Protein AF-A0A6B2FZC2-F1 (afdb_monomer_lite)

InterPro domains:
  IPR000209 Peptidase S8/S53 domain [PF00082] (21-147)
  IPR015500 Peptidase S8, subtilisin-related [PR00723] (21-40)
  IPR015500 Peptidase S8, subtilisin-related [PR00723] (67-80)
  IPR022398 Peptidase S8, subtilisin, His-active site [PS00137] (71-81)
  IPR023827 Peptidase S8, subtilisin, Asp-active site [PS00136] (26-37)
  IPR036852 Peptidase S8/S53 domain superfamily [G3DSA:3.40.50.200] (1-149)
  IPR036852 Peptidase S8/S53 domain superfamily [SSF52743] (6-146)

Radius of gyration: 16.73 Å; chains: 1; bounding box: 41×48×45 Å

Structure (mmCIF, N/CA/C/O backbone):
data_AF-A0A6B2FZC2-F1
#
_entry.id   AF-A0A6B2FZC2-F1
#
loop_
_atom_site.group_PDB
_atom_site.id
_atom_site.type_symbol
_atom_site.label_atom_id
_atom_site.label_alt_id
_atom_site.label_comp_id
_atom_site.label_asym_id
_atom_site.label_entity_id
_atom_site.label_seq_id
_atom_site.pdbx_PDB_ins_code
_atom_site.Cartn_x
_atom_site.Cartn_y
_atom_site.Cartn_z
_atom_site.occupancy
_atom_site.B_iso_or_equiv
_atom_site.auth_seq_id
_atom_site.auth_comp_id
_atom_site.auth_asym_id
_atom_site.auth_atom_id
_atom_site.pdbx_PDB_model_num
ATOM 1 N N . MET A 1 1 ? 1.540 35.204 17.959 1.00 46.72 1 MET A N 1
ATOM 2 C CA . MET A 1 1 ? 1.850 33.774 17.744 1.00 46.72 1 MET A CA 1
ATOM 3 C C . MET A 1 1 ? 0.526 33.023 17.760 1.00 46.72 1 MET A C 1
ATOM 5 O O . MET A 1 1 ? -0.151 33.090 18.776 1.00 46.72 1 MET A O 1
ATOM 9 N N . ARG A 1 2 ? 0.075 32.439 16.640 1.00 48.38 2 ARG A N 1
ATOM 10 C CA . ARG A 1 2 ? -1.144 31.610 16.636 1.00 48.38 2 ARG A CA 1
ATOM 11 C C . ARG A 1 2 ? -0.771 30.255 17.240 1.00 48.38 2 ARG A C 1
ATOM 13 O O . ARG A 1 2 ? 0.159 29.625 16.752 1.00 48.38 2 ARG A O 1
ATOM 20 N N . SER A 1 3 ? -1.426 29.869 18.333 1.00 58.19 3 SER A N 1
ATOM 21 C CA . SER A 1 3 ? -1.274 28.549 18.953 1.00 58.19 3 SER A CA 1
ATOM 22 C C . SER A 1 3 ? -1.609 27.468 17.925 1.00 58.19 3 SER A C 1
ATOM 24 O O . SER A 1 3 ? -2.663 27.563 17.301 1.00 58.19 3 SER A O 1
AT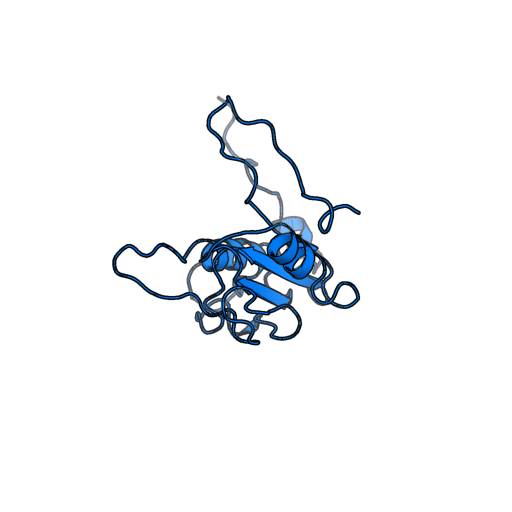OM 26 N N . GLY A 1 4 ? -0.745 26.465 17.757 1.00 59.97 4 GLY A N 1
ATOM 27 C CA . GLY A 1 4 ? -0.892 25.344 16.814 1.00 59.97 4 GLY A CA 1
ATOM 28 C C . GLY A 1 4 ? -2.020 24.359 17.142 1.00 59.97 4 GLY A C 1
ATOM 29 O O . GLY A 1 4 ? -1.845 23.159 16.994 1.00 59.97 4 GLY A O 1
ATOM 30 N N . GLN A 1 5 ? -3.162 24.848 17.620 1.00 63.81 5 GLN A N 1
ATOM 31 C CA . GLN A 1 5 ? -4.387 24.062 17.698 1.00 63.81 5 GLN A CA 1
ATOM 32 C C . GLN A 1 5 ? -4.984 24.072 16.284 1.00 63.81 5 GLN A C 1
ATOM 34 O O . GLN A 1 5 ? -5.253 25.161 15.774 1.00 63.81 5 GLN A O 1
ATOM 39 N N . ASN A 1 6 ? -5.134 22.899 15.654 1.00 78.25 6 ASN A N 1
ATOM 40 C CA . ASN A 1 6 ? -5.617 22.661 14.274 1.00 78.25 6 ASN A CA 1
ATOM 41 C C . ASN A 1 6 ? -4.543 22.557 13.164 1.00 78.25 6 ASN A C 1
ATOM 43 O O . ASN A 1 6 ? -4.794 22.977 12.034 1.00 78.25 6 ASN A O 1
ATOM 47 N N . LEU A 1 7 ? -3.349 22.026 13.450 1.00 91.12 7 LEU A N 1
ATOM 48 C CA . LEU A 1 7 ? -2.376 21.648 12.410 1.00 91.12 7 LEU A CA 1
ATOM 49 C C . LEU A 1 7 ? -2.337 20.121 12.261 1.00 91.12 7 LEU A C 1
ATOM 51 O O . LEU A 1 7 ? -1.383 19.474 12.682 1.00 91.12 7 LEU A O 1
ATOM 55 N N . ASP A 1 8 ? -3.399 19.556 11.694 1.00 94.38 8 ASP A N 1
ATOM 56 C CA . ASP A 1 8 ? -3.557 18.122 11.452 1.00 94.38 8 ASP A CA 1
ATOM 57 C C . ASP A 1 8 ? -4.480 17.871 10.243 1.00 94.38 8 ASP A C 1
ATOM 59 O O . ASP A 1 8 ? -5.028 18.805 9.653 1.00 94.38 8 ASP A O 1
ATOM 63 N N . ILE A 1 9 ? -4.641 16.603 9.855 1.00 96.19 9 ILE A N 1
ATOM 64 C CA . ILE A 1 9 ? -5.494 16.187 8.727 1.00 96.19 9 ILE A CA 1
ATOM 65 C C . ILE A 1 9 ? -7.002 16.189 9.053 1.00 96.19 9 ILE A C 1
ATOM 67 O O . ILE A 1 9 ? -7.811 15.795 8.217 1.00 96.19 9 ILE A O 1
ATOM 71 N N . ASN A 1 10 ? -7.397 16.607 10.262 1.00 96.00 10 ASN A N 1
ATOM 72 C CA . ASN A 1 10 ? -8.775 16.714 10.740 1.00 96.00 10 ASN A CA 1
ATOM 73 C C . ASN A 1 10 ? -9.610 15.433 10.536 1.00 96.00 10 ASN A C 1
ATOM 75 O O . ASN A 1 10 ? -10.762 15.477 10.098 1.00 96.00 10 ASN A O 1
ATOM 79 N N . VAL A 1 11 ? -9.019 14.272 10.849 1.00 97.50 11 VAL A N 1
ATOM 80 C CA . VAL A 1 11 ? -9.637 12.949 10.630 1.00 97.50 11 VAL A CA 1
ATOM 81 C C . VAL A 1 11 ? -10.653 12.566 11.717 1.00 97.50 11 VAL A C 1
ATOM 83 O O . VAL A 1 11 ? -11.631 11.867 11.451 1.00 97.50 11 VAL A O 1
ATOM 86 N N . VAL A 1 12 ? -10.494 13.082 12.940 1.00 96.94 12 VAL A N 1
ATOM 87 C CA . VAL A 1 12 ? -11.332 12.718 14.099 1.00 96.94 12 VAL A CA 1
ATOM 88 C C . VAL A 1 12 ? -12.837 12.938 13.856 1.00 96.94 12 VAL A C 1
ATOM 90 O O . VAL A 1 12 ? -13.625 12.050 14.190 1.00 96.94 12 VAL A O 1
ATOM 93 N N . PRO A 1 13 ? -13.299 14.044 13.235 1.00 97.69 13 PRO A N 1
ATOM 94 C CA . PRO A 1 13 ? -14.712 14.197 12.891 1.00 97.69 13 PRO A CA 1
ATOM 95 C C . PRO A 1 13 ? -15.259 13.133 11.927 1.00 97.69 13 PRO A C 1
ATOM 97 O O . PRO A 1 13 ? -16.450 12.832 11.995 1.00 97.69 13 PRO A O 1
ATOM 100 N N . ALA A 1 14 ? -14.436 12.570 11.035 1.00 98.19 14 ALA A N 1
ATOM 101 C CA . ALA A 1 14 ? -14.847 11.475 10.153 1.00 98.19 14 ALA A CA 1
ATOM 102 C C . ALA A 1 14 ? -15.010 10.169 10.944 1.00 98.19 14 ALA A C 1
ATOM 104 O O . ALA A 1 14 ? -16.054 9.520 10.844 1.00 98.19 14 ALA A O 1
ATOM 105 N N . TRP A 1 15 ? -14.050 9.855 11.819 1.00 98.50 15 TRP A N 1
ATOM 106 C CA . TRP A 1 15 ? -14.135 8.708 12.727 1.00 98.50 15 TRP A CA 1
ATOM 107 C C . TRP A 1 15 ? -15.352 8.791 13.657 1.00 98.50 15 TRP A C 1
ATOM 109 O O . TRP A 1 15 ? -16.080 7.813 13.801 1.00 98.50 15 TRP A O 1
ATOM 119 N N . ASN A 1 16 ? -15.658 9.974 14.203 1.00 98.31 16 ASN A N 1
ATOM 120 C CA . ASN A 1 16 ? -16.843 10.202 15.043 1.00 98.31 16 ASN A CA 1
ATOM 121 C C . ASN A 1 16 ? -18.173 10.013 14.293 1.00 98.31 16 ASN A C 1
ATOM 123 O O . ASN A 1 16 ? -19.204 9.771 14.918 1.00 98.31 16 ASN A O 1
ATOM 127 N N . LYS A 1 17 ? -18.165 10.120 12.959 1.00 98.44 17 LYS A N 1
ATOM 128 C CA . LYS A 1 17 ? -19.313 9.796 12.098 1.00 98.44 17 LYS A CA 1
ATOM 129 C C . LYS A 1 17 ? -19.358 8.317 11.691 1.00 98.44 17 LYS A C 1
ATOM 131 O O . LYS A 1 17 ? -20.266 7.928 10.965 1.00 98.44 17 LYS A O 1
ATOM 136 N N . GLY A 1 18 ? -18.403 7.506 12.149 1.00 98.06 18 GLY A N 1
ATOM 137 C CA . GLY A 1 18 ? -18.295 6.082 11.830 1.00 98.06 18 GLY A CA 1
ATOM 138 C C . GLY A 1 18 ? -17.535 5.772 10.538 1.00 98.06 18 GLY A C 1
ATOM 139 O O . GLY A 1 18 ? -17.559 4.629 10.089 1.00 98.06 18 GLY A O 1
ATOM 140 N N . PHE A 1 19 ? -16.858 6.750 9.924 1.00 98.62 19 PHE A N 1
ATOM 141 C CA . PHE A 1 19 ? -16.082 6.531 8.702 1.00 98.62 19 PHE A CA 1
ATOM 142 C C . PHE A 1 19 ? -14.625 6.217 9.031 1.00 98.62 19 PHE A C 1
ATOM 144 O O . PHE A 1 19 ? -13.854 7.120 9.332 1.00 98.62 19 PHE A O 1
ATOM 151 N N . SER A 1 20 ? -14.245 4.944 8.943 1.00 98.50 20 SER A N 1
ATOM 152 C CA . SER A 1 20 ? -12.878 4.456 9.202 1.00 98.50 20 SER A CA 1
ATOM 153 C C . SER A 1 20 ? -12.321 3.589 8.062 1.00 98.50 20 SER A C 1
ATOM 155 O O . SER A 1 20 ? -11.424 2.783 8.286 1.00 98.50 20 SER A O 1
ATOM 157 N N . GLY A 1 21 ? -12.895 3.692 6.858 1.00 98.62 21 GLY A N 1
ATOM 158 C CA . GLY A 1 21 ? -12.453 2.947 5.670 1.00 98.62 21 GLY A CA 1
ATOM 159 C C . GLY A 1 21 ? -13.063 1.557 5.471 1.00 98.62 21 GLY A C 1
ATOM 160 O O . GLY A 1 21 ? -12.651 0.852 4.561 1.00 98.62 21 GLY A O 1
ATOM 161 N N . THR A 1 22 ? -14.044 1.146 6.281 1.00 98.75 22 THR A N 1
ATOM 162 C CA . THR A 1 22 ? -14.698 -0.165 6.134 1.00 98.75 22 THR A CA 1
ATOM 163 C C . THR A 1 22 ? -15.253 -0.363 4.723 1.00 98.75 22 THR A C 1
ATOM 165 O O . THR A 1 22 ? -16.042 0.453 4.251 1.00 98.75 22 THR A O 1
ATOM 168 N N . GLY A 1 23 ? -14.880 -1.476 4.089 1.00 98.50 23 GLY A N 1
ATOM 169 C CA . GLY A 1 23 ? -15.319 -1.833 2.738 1.00 98.50 23 GLY A CA 1
ATOM 170 C C . GLY A 1 23 ? -14.495 -1.213 1.609 1.00 98.50 23 GLY A C 1
ATOM 171 O O . GLY A 1 23 ? -14.783 -1.521 0.462 1.00 98.50 23 GLY A O 1
ATOM 172 N N . VAL A 1 24 ? -13.491 -0.388 1.926 1.00 98.88 24 VAL A N 1
ATOM 173 C CA . VAL A 1 24 ? -12.538 0.167 0.954 1.00 98.88 24 VAL A CA 1
ATOM 174 C C . VAL A 1 24 ? -11.278 -0.693 0.920 1.00 98.88 24 VAL A C 1
ATOM 176 O O . VAL A 1 24 ? -10.774 -1.096 1.975 1.00 98.88 24 VAL A O 1
ATOM 179 N N . VAL A 1 25 ? -10.766 -0.941 -0.282 1.00 98.94 25 VAL A N 1
ATOM 180 C CA . VAL A 1 25 ? -9.533 -1.680 -0.551 1.00 98.94 25 VAL A CA 1
ATOM 181 C C . VAL A 1 25 ? -8.475 -0.730 -1.107 1.00 98.94 25 VAL A C 1
ATOM 183 O O . VAL A 1 25 ? -8.656 -0.123 -2.163 1.00 98.94 25 VAL A O 1
ATOM 186 N N . VAL A 1 26 ? -7.351 -0.621 -0.403 1.00 98.94 26 VAL A N 1
ATOM 187 C CA . VAL A 1 26 ? -6.196 0.188 -0.808 1.00 98.94 26 VAL A CA 1
ATOM 188 C C . VAL A 1 26 ? -5.015 -0.731 -1.106 1.00 98.94 26 VAL A C 1
ATOM 190 O O . VAL A 1 26 ? -4.834 -1.738 -0.424 1.00 98.94 26 VAL A O 1
ATOM 193 N N . THR A 1 27 ? -4.188 -0.389 -2.092 1.00 98.94 27 THR A N 1
ATOM 194 C CA . THR A 1 27 ? -2.895 -1.051 -2.315 1.00 98.94 27 THR A CA 1
ATOM 195 C C . THR A 1 27 ? -1.750 -0.049 -2.380 1.00 98.94 27 THR A C 1
ATOM 197 O O . THR A 1 27 ? -1.908 1.066 -2.888 1.00 98.94 27 THR A O 1
ATOM 200 N N . ILE A 1 28 ? -0.599 -0.450 -1.844 1.00 98.94 28 ILE A N 1
ATOM 201 C CA . ILE A 1 28 ? 0.643 0.322 -1.858 1.00 98.94 28 ILE A CA 1
ATOM 202 C C . ILE A 1 28 ? 1.546 -0.224 -2.969 1.00 98.94 28 ILE A C 1
ATOM 204 O O . ILE A 1 28 ? 1.963 -1.376 -2.903 1.00 98.94 28 ILE A O 1
ATOM 208 N N . LEU A 1 29 ? 1.832 0.579 -3.997 1.00 98.81 29 LEU A N 1
ATOM 209 C CA . LEU A 1 29 ? 2.724 0.203 -5.101 1.00 98.81 29 LEU A CA 1
ATOM 210 C C . LEU A 1 29 ? 4.157 0.623 -4.765 1.00 98.81 29 LEU A C 1
ATOM 212 O O . LEU A 1 29 ? 4.486 1.797 -4.940 1.00 98.81 29 LEU A O 1
ATOM 216 N N . ASP A 1 30 ? 4.977 -0.294 -4.245 1.00 98.75 30 ASP A N 1
ATOM 217 C CA . ASP A 1 30 ? 6.249 0.071 -3.608 1.00 98.75 30 ASP A CA 1
ATOM 218 C C . ASP A 1 30 ? 7.260 -1.101 -3.527 1.00 98.75 30 ASP A C 1
ATOM 220 O O . ASP A 1 30 ? 7.327 -1.944 -4.422 1.00 98.75 30 ASP A O 1
ATOM 224 N N . ASP A 1 31 ? 8.085 -1.150 -2.481 1.00 98.50 31 ASP A N 1
ATOM 225 C CA . ASP A 1 31 ? 9.132 -2.147 -2.219 1.00 98.50 31 ASP A CA 1
ATOM 226 C C . ASP A 1 31 ? 8.653 -3.419 -1.483 1.00 98.50 31 ASP A C 1
ATOM 228 O O . ASP A 1 31 ? 9.443 -4.319 -1.188 1.00 98.50 31 ASP A O 1
ATOM 232 N N . GLY A 1 32 ? 7.345 -3.523 -1.235 1.00 98.62 32 GLY A N 1
ATOM 233 C CA . GLY A 1 32 ? 6.695 -4.646 -0.562 1.00 98.62 32 GLY A CA 1
ATOM 234 C C . GLY A 1 32 ? 5.953 -4.243 0.713 1.00 98.62 32 GLY A C 1
ATOM 235 O O . GLY A 1 32 ? 5.960 -3.091 1.148 1.00 98.62 32 GLY A O 1
ATOM 236 N N . ILE A 1 33 ? 5.262 -5.205 1.320 1.00 98.81 33 ILE A N 1
ATOM 237 C CA . ILE A 1 33 ? 4.519 -5.014 2.571 1.00 98.81 33 ILE A CA 1
ATOM 238 C C . ILE A 1 33 ? 4.780 -6.186 3.513 1.00 98.81 33 ILE A C 1
ATOM 240 O O . ILE A 1 33 ? 4.545 -7.343 3.168 1.00 98.81 33 ILE A O 1
ATOM 244 N N . GLU A 1 34 ? 5.251 -5.902 4.729 1.00 98.75 34 GLU A N 1
ATOM 245 C CA . GLU A 1 34 ? 5.376 -6.894 5.799 1.00 98.75 34 GLU A CA 1
ATOM 246 C C . GLU A 1 34 ? 3.965 -7.257 6.282 1.00 98.75 34 GLU A C 1
ATOM 248 O O . GLU A 1 34 ? 3.447 -6.765 7.285 1.00 98.75 34 GLU A O 1
ATOM 253 N N . HIS A 1 35 ? 3.286 -8.101 5.513 1.00 98.50 35 HIS A N 1
ATOM 254 C CA . HIS A 1 35 ? 1.869 -8.382 5.698 1.00 98.50 35 HIS A CA 1
ATOM 255 C C . HIS A 1 35 ? 1.560 -9.121 7.011 1.00 98.50 35 HIS A C 1
ATOM 257 O O . HIS A 1 35 ? 0.403 -9.209 7.421 1.00 98.50 35 HIS A O 1
ATOM 263 N N . ASN A 1 36 ? 2.578 -9.676 7.677 1.00 98.50 36 ASN A N 1
ATOM 264 C CA . ASN A 1 36 ? 2.471 -10.292 8.998 1.00 98.50 36 ASN A CA 1
ATOM 265 C C . ASN A 1 36 ? 2.829 -9.327 10.148 1.00 98.50 36 ASN A C 1
ATOM 267 O O . ASN A 1 36 ? 2.772 -9.747 11.308 1.00 98.50 36 ASN A O 1
ATOM 271 N N . HIS A 1 37 ? 3.147 -8.057 9.857 1.00 98.69 37 HIS A N 1
ATOM 272 C CA . HIS A 1 37 ? 3.379 -7.034 10.872 1.00 98.69 37 HIS A CA 1
ATOM 273 C C . HIS A 1 37 ? 2.160 -6.953 11.792 1.00 98.69 37 HIS A C 1
ATOM 275 O O . HIS A 1 37 ? 1.009 -6.941 11.343 1.00 98.69 37 HIS A O 1
ATOM 281 N N . SER A 1 38 ? 2.398 -6.891 13.100 1.00 98.44 38 SER A N 1
ATOM 282 C CA . SER A 1 38 ? 1.350 -7.018 14.119 1.00 98.44 38 SER A CA 1
ATOM 283 C C . SER A 1 38 ? 0.269 -5.934 14.029 1.00 98.44 38 SER A C 1
ATOM 285 O O . SER A 1 38 ? -0.871 -6.165 14.434 1.00 98.44 38 SER A O 1
ATOM 287 N N . ASP A 1 39 ? 0.606 -4.787 13.437 1.00 98.50 39 ASP A N 1
ATOM 288 C CA . ASP A 1 39 ? -0.314 -3.673 13.201 1.00 98.50 39 ASP A CA 1
ATOM 289 C C . ASP A 1 39 ? -1.013 -3.700 11.824 1.00 98.50 39 ASP A C 1
ATOM 291 O O . ASP A 1 39 ? -1.946 -2.939 11.585 1.00 98.50 39 ASP A O 1
ATOM 295 N N . LEU A 1 40 ? -0.599 -4.590 10.912 1.00 98.88 40 LEU A N 1
ATOM 296 C CA . LEU A 1 40 ? -1.136 -4.689 9.544 1.00 98.88 40 LEU A CA 1
ATOM 297 C C . LEU A 1 40 ? -1.879 -6.000 9.281 1.00 98.88 40 LEU A C 1
ATOM 299 O O . LEU A 1 40 ? -2.862 -6.003 8.542 1.00 98.88 40 LEU A O 1
ATOM 303 N N . ALA A 1 41 ? -1.473 -7.101 9.916 1.00 98.69 41 ALA A N 1
ATOM 304 C CA . ALA A 1 41 ? -1.943 -8.453 9.603 1.00 98.69 41 ALA A CA 1
ATOM 305 C C . ALA A 1 41 ? -3.471 -8.618 9.634 1.00 98.69 41 ALA A C 1
ATOM 307 O O . ALA A 1 41 ? -4.039 -9.389 8.865 1.00 98.69 41 ALA A O 1
ATOM 308 N N . LYS A 1 42 ? -4.164 -7.868 10.500 1.00 98.50 42 LYS A N 1
ATOM 309 C CA . LYS A 1 42 ? -5.634 -7.870 10.566 1.00 98.50 42 LYS A CA 1
ATOM 310 C C . LYS A 1 42 ? -6.280 -7.288 9.301 1.00 98.50 42 LYS A C 1
ATOM 312 O O . LYS A 1 42 ? -7.330 -7.766 8.868 1.00 98.50 42 LYS A O 1
ATOM 317 N N . ASN A 1 43 ? -5.674 -6.250 8.737 1.00 98.88 43 ASN A N 1
ATOM 318 C CA . ASN A 1 43 ? -6.203 -5.495 7.604 1.00 98.88 43 ASN A CA 1
ATOM 319 C C . ASN A 1 43 ? -5.610 -5.947 6.262 1.00 98.88 43 ASN A C 1
ATOM 321 O O . ASN A 1 43 ? -6.188 -5.624 5.226 1.00 98.88 43 ASN A O 1
ATOM 325 N N . TYR A 1 44 ? -4.523 -6.726 6.280 1.00 98.94 44 TYR A N 1
ATOM 326 C CA . TYR A 1 44 ? -3.862 -7.235 5.082 1.00 98.94 44 TYR A CA 1
ATOM 327 C C . TYR A 1 44 ? -4.807 -8.013 4.166 1.00 98.94 44 TYR A C 1
ATOM 329 O O . TYR A 1 44 ? -5.507 -8.919 4.629 1.00 98.94 44 TYR A O 1
ATOM 337 N N . ASP A 1 45 ? -4.777 -7.697 2.872 1.00 98.88 45 ASP A N 1
ATOM 338 C CA . ASP A 1 45 ? -5.575 -8.321 1.828 1.00 98.88 45 ASP A CA 1
ATOM 339 C C . ASP A 1 45 ? -4.726 -8.907 0.686 1.00 98.88 45 ASP A C 1
ATOM 341 O O . ASP A 1 45 ? -4.130 -8.154 -0.093 1.00 98.88 45 ASP A O 1
ATOM 345 N N . PRO A 1 46 ? -4.706 -10.241 0.517 1.00 98.75 46 PRO A N 1
ATOM 346 C CA . PRO A 1 46 ? -3.961 -10.869 -0.568 1.00 98.75 46 PRO A CA 1
ATOM 347 C C . PRO A 1 46 ? -4.553 -10.576 -1.956 1.00 98.75 46 PRO A C 1
ATOM 349 O O . PRO A 1 46 ? -3.825 -10.612 -2.936 1.00 98.75 46 PRO A O 1
ATOM 352 N N . ASN A 1 47 ? -5.846 -10.241 -2.079 1.00 98.69 47 ASN A N 1
ATOM 353 C CA . ASN A 1 47 ? -6.435 -9.899 -3.383 1.00 98.69 47 ASN A CA 1
ATOM 354 C C . ASN A 1 47 ? -6.053 -8.484 -3.848 1.00 98.69 47 ASN A C 1
ATOM 356 O O . ASN A 1 47 ? -6.254 -8.139 -5.013 1.00 98.69 47 ASN A O 1
ATOM 360 N N . ALA A 1 48 ? -5.517 -7.665 -2.944 1.00 98.88 48 ALA A N 1
ATOM 361 C CA . ALA A 1 48 ? -4.963 -6.352 -3.245 1.00 98.88 48 ALA A CA 1
ATOM 362 C C . ALA A 1 48 ? -3.430 -6.379 -3.357 1.00 98.88 48 ALA A C 1
ATOM 364 O O . ALA A 1 48 ? -2.805 -5.320 -3.320 1.00 98.88 48 ALA A O 1
ATOM 365 N N . SER A 1 49 ? -2.832 -7.571 -3.453 1.00 98.94 49 SER A N 1
ATOM 366 C CA . SER A 1 49 ? -1.393 -7.768 -3.318 1.00 98.94 49 SER A CA 1
ATOM 367 C C . SER A 1 49 ? -0.820 -8.661 -4.407 1.00 98.94 49 SER A C 1
ATOM 369 O O . SER A 1 49 ? -1.504 -9.559 -4.899 1.00 98.94 49 SER A O 1
ATOM 371 N N . TRP A 1 50 ? 0.427 -8.392 -4.789 1.00 98.88 50 TRP A N 1
ATOM 372 C CA . TRP A 1 50 ? 1.185 -9.207 -5.737 1.00 98.88 50 TRP A CA 1
ATOM 373 C C . TRP A 1 50 ? 2.671 -8.823 -5.723 1.00 98.88 50 TRP A C 1
ATOM 375 O O . TRP A 1 50 ? 3.002 -7.648 -5.582 1.00 98.88 50 TRP A O 1
ATOM 385 N N . ASP A 1 51 ? 3.569 -9.773 -5.943 1.00 98.75 51 ASP A N 1
ATOM 386 C CA . ASP A 1 51 ? 4.981 -9.510 -6.198 1.00 98.75 51 ASP A CA 1
ATOM 387 C C . ASP A 1 51 ? 5.274 -9.516 -7.704 1.00 98.75 51 ASP A C 1
ATOM 389 O O . ASP A 1 51 ? 5.225 -10.542 -8.388 1.00 98.75 51 ASP A O 1
ATOM 393 N N . ILE A 1 52 ? 5.544 -8.335 -8.257 1.00 98.31 52 ILE A N 1
ATOM 394 C CA . ILE A 1 52 ? 5.888 -8.176 -9.674 1.00 98.31 52 ILE A CA 1
ATOM 395 C C . ILE A 1 52 ? 7.383 -8.430 -9.906 1.00 98.31 52 ILE A C 1
ATOM 397 O O . ILE A 1 52 ? 7.766 -8.779 -11.023 1.00 98.31 52 ILE A O 1
ATOM 401 N N . ASN A 1 53 ? 8.226 -8.249 -8.885 1.00 97.44 53 ASN A N 1
ATOM 402 C CA . ASN A 1 53 ? 9.662 -8.479 -8.985 1.00 97.44 53 ASN A CA 1
ATOM 403 C C . ASN A 1 53 ? 9.982 -9.979 -9.107 1.00 97.44 53 ASN A C 1
ATOM 405 O O . ASN A 1 53 ? 10.799 -10.335 -9.957 1.00 97.44 53 ASN A O 1
ATOM 409 N N . ASP A 1 54 ? 9.305 -10.828 -8.329 1.00 97.81 54 ASP A N 1
ATOM 410 C CA . ASP A 1 54 ? 9.516 -12.285 -8.287 1.00 97.81 54 ASP A CA 1
ATOM 411 C C . ASP A 1 54 ? 8.392 -13.106 -8.969 1.00 97.81 54 ASP A C 1
ATOM 413 O O . ASP A 1 54 ? 8.503 -14.325 -9.119 1.00 97.81 54 ASP A O 1
ATOM 417 N N . GLU A 1 55 ? 7.363 -12.430 -9.498 1.00 97.44 55 GLU A N 1
ATOM 418 C CA . GLU A 1 55 ? 6.228 -13.008 -10.241 1.00 97.44 55 GLU A CA 1
ATOM 419 C C . GLU A 1 55 ? 5.374 -14.007 -9.428 1.00 97.44 55 GLU A C 1
ATOM 421 O O . GLU A 1 55 ? 4.921 -15.036 -9.945 1.00 97.44 55 GLU A O 1
ATOM 426 N N . ASP A 1 56 ? 5.090 -13.686 -8.166 1.00 98.50 56 ASP A N 1
ATOM 427 C CA . ASP A 1 56 ? 4.327 -14.539 -7.252 1.00 98.50 56 ASP A CA 1
ATOM 428 C C . ASP A 1 56 ? 3.350 -13.728 -6.361 1.00 98.50 56 ASP A C 1
ATOM 430 O O . ASP A 1 56 ? 3.328 -12.500 -6.426 1.00 98.50 56 ASP A O 1
ATOM 434 N N . PRO A 1 57 ? 2.434 -14.363 -5.601 1.00 98.56 57 PRO A N 1
ATOM 435 C CA . PRO A 1 57 ? 1.399 -13.637 -4.865 1.00 98.56 57 PRO A CA 1
ATOM 436 C C . PRO A 1 57 ? 1.859 -13.037 -3.524 1.00 98.56 57 PRO A C 1
ATOM 438 O O . PRO A 1 57 ? 1.029 -12.418 -2.856 1.00 98.56 57 PRO A O 1
ATOM 441 N N . ASP A 1 58 ? 3.103 -13.252 -3.085 1.00 98.62 58 ASP A N 1
ATOM 442 C CA . ASP A 1 58 ? 3.596 -12.828 -1.773 1.00 98.62 58 ASP A CA 1
ATOM 443 C C . ASP A 1 58 ? 4.427 -11.532 -1.855 1.00 98.62 58 ASP A C 1
ATOM 445 O O . ASP A 1 58 ? 5.610 -11.579 -2.168 1.00 98.62 58 ASP A O 1
ATOM 449 N N . PRO A 1 59 ? 3.862 -10.355 -1.523 1.00 98.62 59 PRO A N 1
ATOM 450 C CA . PRO A 1 59 ? 4.563 -9.072 -1.629 1.00 98.62 59 PRO A CA 1
ATOM 451 C C . PRO A 1 59 ? 5.535 -8.811 -0.462 1.00 98.62 59 PRO A C 1
ATOM 453 O O . PRO A 1 59 ? 5.822 -7.648 -0.149 1.00 98.62 59 PRO A O 1
ATOM 456 N N . PHE A 1 60 ? 5.949 -9.846 0.271 1.00 98.62 60 PHE A N 1
ATOM 457 C CA . PHE A 1 60 ? 6.749 -9.696 1.478 1.00 98.62 60 PHE A CA 1
ATOM 458 C C . PHE A 1 60 ? 8.104 -9.037 1.161 1.00 98.62 60 PHE A C 1
ATOM 460 O O . PHE A 1 60 ? 8.795 -9.455 0.230 1.00 98.62 60 PHE A O 1
ATOM 467 N N . PRO A 1 61 ? 8.529 -8.007 1.917 1.00 98.12 61 PRO A N 1
ATOM 468 C CA . PRO A 1 61 ? 9.756 -7.294 1.617 1.00 98.12 61 PRO A CA 1
ATOM 469 C C . PRO A 1 61 ? 10.973 -8.186 1.859 1.00 98.12 61 PRO A C 1
ATOM 471 O O . PRO A 1 61 ? 11.080 -8.907 2.857 1.00 98.12 61 PRO A O 1
ATOM 474 N N . ARG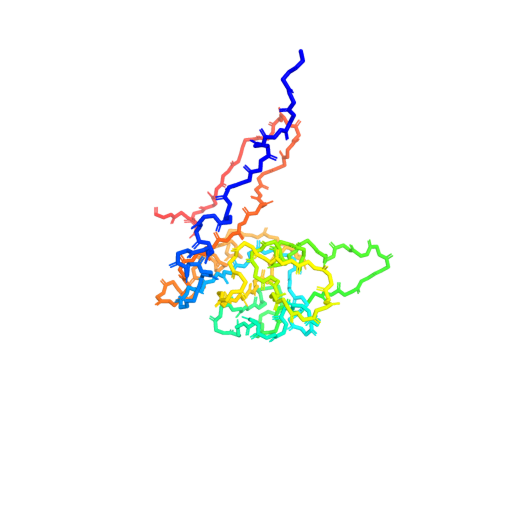 A 1 62 ? 11.956 -8.088 0.966 1.00 97.06 62 ARG A N 1
ATOM 475 C CA . ARG A 1 62 ? 13.254 -8.729 1.167 1.00 97.06 62 ARG A CA 1
ATOM 476 C C . ARG A 1 62 ? 14.048 -7.950 2.214 1.00 97.06 62 ARG A C 1
ATOM 478 O O . ARG A 1 62 ? 14.437 -6.809 1.979 1.00 97.06 62 ARG A O 1
ATOM 485 N N . TYR A 1 63 ? 14.371 -8.594 3.331 1.00 95.00 63 TYR A N 1
ATOM 486 C CA . TYR A 1 63 ? 15.282 -8.021 4.322 1.00 95.00 63 TYR A CA 1
ATOM 487 C C . TYR A 1 63 ? 16.729 -8.024 3.833 1.00 95.00 63 TYR A C 1
ATOM 489 O O . TYR A 1 63 ? 17.231 -9.020 3.305 1.00 95.00 63 TYR A O 1
ATOM 497 N N . ASP A 1 64 ? 17.435 -6.932 4.101 1.00 92.25 64 ASP A N 1
ATOM 498 C CA . ASP A 1 64 ? 18.883 -6.847 3.973 1.00 92.25 64 ASP A CA 1
ATOM 499 C C . ASP A 1 64 ? 19.505 -6.029 5.107 1.00 92.25 64 ASP A C 1
ATOM 501 O O . ASP A 1 64 ? 18.835 -5.552 6.021 1.00 92.25 64 ASP A O 1
ATOM 505 N N . ILE A 1 65 ? 20.831 -5.917 5.070 1.00 91.69 65 ILE A N 1
ATOM 506 C CA . ILE A 1 65 ? 21.617 -5.235 6.101 1.00 91.69 65 ILE A CA 1
ATOM 507 C C . ILE A 1 65 ? 21.418 -3.713 6.114 1.00 91.69 65 ILE A C 1
ATOM 509 O O . ILE A 1 65 ? 21.839 -3.058 7.069 1.00 91.69 65 ILE A O 1
ATOM 513 N N . HIS A 1 66 ? 20.846 -3.150 5.050 1.00 92.19 66 HIS A N 1
ATOM 514 C CA . HIS A 1 66 ? 20.622 -1.718 4.881 1.00 92.19 66 HIS A CA 1
ATOM 515 C C . HIS A 1 66 ? 19.167 -1.328 5.138 1.00 92.19 66 HIS A C 1
ATOM 517 O O . HIS A 1 66 ? 18.891 -0.137 5.316 1.00 92.19 66 HIS A O 1
ATOM 523 N N . ASP A 1 67 ? 18.280 -2.322 5.272 1.00 89.31 67 ASP A N 1
ATOM 524 C CA . ASP A 1 67 ? 16.860 -2.131 5.533 1.00 89.31 67 ASP A CA 1
ATOM 525 C C . ASP A 1 67 ? 16.274 -1.235 4.428 1.00 89.31 67 ASP A C 1
ATOM 527 O O . ASP A 1 67 ? 15.721 -0.170 4.695 1.00 89.31 67 ASP A O 1
ATOM 531 N N . GLU A 1 68 ? 16.533 -1.597 3.167 1.00 93.75 68 GLU A N 1
ATOM 532 C CA . GLU A 1 68 ? 16.113 -0.811 1.998 1.00 93.75 68 GLU A CA 1
ATOM 533 C C . GLU A 1 68 ? 14.600 -0.937 1.765 1.00 93.75 68 GLU A C 1
ATOM 535 O O . GLU A 1 68 ? 13.929 0.083 1.623 1.00 93.75 68 GLU A O 1
ATOM 540 N N . ASN A 1 69 ? 14.059 -2.158 1.860 1.00 97.06 69 ASN A N 1
ATOM 541 C CA . ASN A 1 69 ? 12.667 -2.494 1.528 1.00 97.06 69 ASN A CA 1
ATOM 542 C C . ASN A 1 69 ? 11.675 -2.290 2.688 1.00 97.06 69 ASN A C 1
ATOM 544 O O . ASN A 1 69 ? 10.989 -3.215 3.128 1.00 97.06 69 ASN A O 1
ATOM 548 N N . LYS A 1 70 ? 11.646 -1.088 3.256 1.00 97.75 70 LYS A N 1
ATOM 549 C CA . LYS A 1 70 ? 10.767 -0.741 4.391 1.00 97.75 70 LYS A CA 1
ATOM 550 C C . LYS A 1 70 ? 9.701 0.282 4.052 1.00 97.75 70 LYS A C 1
ATOM 552 O O . LYS A 1 70 ? 8.871 0.599 4.909 1.00 97.75 70 LYS A O 1
ATOM 557 N N . HIS A 1 71 ? 9.794 0.886 2.878 1.00 98.56 71 HIS A N 1
ATOM 558 C CA . HIS A 1 71 ? 9.033 2.063 2.519 1.00 98.56 71 HIS A CA 1
ATOM 559 C C . HIS A 1 71 ? 7.545 1.718 2.376 1.00 98.56 71 HIS A C 1
ATOM 561 O O . HIS A 1 71 ? 6.717 2.311 3.073 1.00 98.56 71 HIS A O 1
ATOM 567 N N . GLY A 1 72 ? 7.208 0.661 1.638 1.00 98.81 72 GLY A N 1
ATOM 568 C CA . GLY A 1 72 ? 5.837 0.197 1.450 1.00 98.81 72 GLY A CA 1
ATOM 569 C C . GLY A 1 72 ? 5.146 -0.207 2.754 1.00 98.81 72 GLY A C 1
ATOM 570 O O . GLY A 1 72 ? 4.002 0.182 2.994 1.00 98.81 72 GLY A O 1
ATOM 571 N N . THR A 1 73 ? 5.852 -0.884 3.666 1.00 98.88 73 THR A N 1
ATOM 572 C CA . THR A 1 73 ? 5.310 -1.243 4.996 1.00 98.88 73 THR A CA 1
ATOM 573 C C . THR A 1 73 ? 4.981 -0.005 5.837 1.00 98.88 73 THR A C 1
ATOM 575 O O . THR A 1 73 ? 3.948 0.036 6.510 1.00 98.88 73 THR A O 1
ATOM 578 N N . ARG A 1 74 ? 5.822 1.037 5.785 1.00 98.75 74 ARG A N 1
ATOM 579 C CA . ARG A 1 74 ? 5.561 2.310 6.480 1.00 98.75 74 ARG A CA 1
ATOM 580 C C . ARG A 1 74 ? 4.331 3.005 5.905 1.00 98.75 74 ARG A C 1
ATOM 582 O O . ARG A 1 74 ? 3.430 3.346 6.670 1.00 98.75 74 ARG A O 1
ATOM 589 N N . CYS A 1 75 ? 4.259 3.127 4.580 1.00 98.88 75 CYS A N 1
ATOM 590 C CA . CYS A 1 75 ? 3.118 3.731 3.898 1.00 98.88 75 CYS A CA 1
ATOM 591 C C . CYS A 1 75 ? 1.813 2.960 4.156 1.00 98.88 75 CYS A C 1
ATOM 593 O O . CYS A 1 75 ? 0.773 3.570 4.402 1.00 98.88 75 CYS A O 1
ATOM 595 N N . ALA A 1 76 ? 1.854 1.625 4.188 1.00 98.88 76 ALA A N 1
ATOM 596 C CA . ALA A 1 76 ? 0.701 0.798 4.547 1.00 98.88 76 ALA A CA 1
ATOM 597 C C . ALA A 1 76 ? 0.199 1.093 5.972 1.00 98.88 76 ALA A C 1
ATOM 599 O O . ALA A 1 76 ? -1.011 1.157 6.204 1.00 98.88 76 ALA A O 1
ATOM 600 N N . GLY A 1 77 ? 1.118 1.324 6.915 1.00 98.88 77 GLY A N 1
ATOM 601 C CA . GLY A 1 77 ? 0.795 1.737 8.281 1.00 98.88 77 GLY A CA 1
ATOM 602 C C . GLY A 1 77 ? 0.058 3.075 8.342 1.00 98.88 77 GLY A C 1
ATOM 603 O O . GLY A 1 77 ? -0.952 3.185 9.037 1.00 98.88 77 GLY A O 1
ATOM 604 N N . GLU A 1 78 ? 0.495 4.070 7.567 1.00 98.94 78 GLU A N 1
ATOM 605 C CA . GLU A 1 78 ? -0.167 5.382 7.501 1.00 98.94 78 GLU A CA 1
ATOM 606 C C . GLU A 1 78 ? -1.638 5.271 7.061 1.00 98.94 78 GLU A C 1
ATOM 608 O O . GLU A 1 78 ? -2.508 5.986 7.570 1.00 98.94 78 GLU A O 1
ATOM 613 N N . VAL A 1 79 ? -1.941 4.338 6.153 1.00 98.88 79 VAL A N 1
ATOM 614 C CA . VAL A 1 79 ? -3.303 4.119 5.652 1.00 98.88 79 VAL A CA 1
ATOM 615 C C . VAL A 1 79 ? -4.125 3.258 6.611 1.00 98.88 79 VAL A C 1
ATOM 617 O O . VAL A 1 79 ? -5.216 3.670 7.012 1.00 98.88 79 VAL A O 1
ATOM 620 N N . SER A 1 80 ? -3.624 2.082 6.993 1.00 98.81 80 SER A N 1
ATOM 621 C CA . SER A 1 80 ? -4.462 1.001 7.534 1.00 98.81 80 SER A CA 1
ATOM 622 C C . SER A 1 80 ? -3.864 0.277 8.741 1.00 98.81 80 SER A C 1
ATOM 624 O O . SER A 1 80 ? -4.315 -0.831 9.042 1.00 98.81 80 SER A O 1
ATOM 626 N N . ALA A 1 81 ? -2.908 0.872 9.464 1.00 98.88 81 ALA A N 1
ATOM 627 C CA . ALA A 1 81 ? -2.522 0.361 10.783 1.00 98.88 81 ALA A CA 1
ATOM 628 C C . ALA A 1 81 ? -3.755 0.202 11.691 1.00 98.88 81 ALA A C 1
ATOM 630 O O . ALA A 1 81 ? -4.650 1.059 11.713 1.00 98.88 81 ALA A O 1
ATOM 631 N N . ALA A 1 82 ? -3.838 -0.922 12.397 1.00 98.75 82 ALA A N 1
ATOM 632 C CA . ALA A 1 82 ? -5.012 -1.303 13.163 1.00 98.75 82 ALA A CA 1
ATOM 633 C C . ALA A 1 82 ? -5.198 -0.410 14.400 1.00 98.75 82 ALA A C 1
ATOM 635 O O . ALA A 1 82 ? -4.274 -0.103 15.136 1.00 98.75 82 ALA A O 1
ATOM 636 N N . ALA A 1 83 ? -6.440 -0.014 14.676 1.00 98.38 83 ALA A N 1
ATOM 637 C CA . ALA A 1 83 ? -6.749 0.765 15.873 1.00 98.38 83 ALA A CA 1
ATOM 638 C C . ALA A 1 83 ? -6.953 -0.124 17.110 1.00 98.38 83 ALA A C 1
ATOM 640 O O . ALA A 1 83 ? -7.499 -1.227 17.015 1.00 98.38 83 ALA A O 1
ATOM 641 N N . ASN A 1 84 ? -6.668 0.436 18.292 1.00 97.81 84 ASN A N 1
ATOM 642 C CA . ASN A 1 84 ? -7.027 -0.120 19.606 1.00 97.81 84 ASN A CA 1
ATOM 643 C C . ASN A 1 84 ? -6.458 -1.527 19.887 1.00 97.81 84 ASN A C 1
ATOM 645 O O . ASN A 1 84 ? -7.129 -2.355 20.501 1.00 97.81 84 ASN A O 1
ATOM 649 N N . ASN A 1 85 ? -5.236 -1.802 19.431 1.00 98.00 85 ASN A N 1
ATOM 650 C CA . ASN A 1 85 ? -4.514 -3.067 19.634 1.00 98.00 85 ASN A CA 1
ATOM 651 C C . ASN A 1 85 ? -3.253 -2.920 20.515 1.00 98.00 85 ASN A C 1
ATOM 653 O O . ASN A 1 85 ? -2.514 -3.888 20.659 1.00 98.00 85 ASN A O 1
ATOM 657 N N . GLU A 1 86 ? -3.012 -1.729 21.084 1.00 97.94 86 GLU A N 1
ATOM 658 C CA . GLU A 1 86 ? -1.839 -1.390 21.915 1.00 97.94 86 GLU A CA 1
ATOM 659 C C . GLU A 1 86 ? -0.480 -1.492 21.192 1.00 97.94 86 GLU A C 1
ATOM 661 O O . GLU A 1 86 ? 0.573 -1.498 21.831 1.00 97.94 86 GLU A O 1
ATOM 666 N N . ILE A 1 87 ? -0.485 -1.534 19.859 1.00 98.12 87 ILE A N 1
ATOM 667 C CA . ILE A 1 87 ? 0.709 -1.640 19.021 1.00 98.12 87 ILE A CA 1
ATOM 668 C C . ILE A 1 87 ? 0.852 -0.344 18.223 1.00 98.12 87 ILE A C 1
ATOM 670 O O . ILE A 1 87 ? -0.097 0.111 17.607 1.00 98.12 87 ILE A O 1
ATOM 674 N N . CYS A 1 88 ? 2.053 0.236 18.226 1.00 97.94 88 CYS A N 1
ATOM 675 C CA . CYS A 1 88 ? 2.416 1.410 17.427 1.00 97.94 88 CYS A CA 1
ATOM 676 C C . CYS A 1 88 ? 1.392 2.572 17.471 1.00 97.94 88 CYS A C 1
ATOM 678 O O . CYS A 1 88 ? 1.356 3.306 18.463 1.00 97.94 88 CYS A O 1
ATOM 680 N N . GLY A 1 89 ? 0.637 2.783 16.388 1.00 98.06 89 GLY A N 1
ATOM 681 C CA . GLY A 1 89 ? -0.205 3.951 16.141 1.00 98.06 89 GLY A CA 1
ATOM 682 C C . GLY A 1 89 ? -1.568 3.570 15.566 1.00 98.06 89 GLY A C 1
ATOM 683 O O . GLY A 1 89 ? -2.230 2.671 16.066 1.00 98.06 89 GLY A O 1
ATOM 684 N N . VAL A 1 90 ? -2.043 4.317 14.566 1.00 98.69 90 VAL A N 1
ATOM 685 C CA . VAL A 1 90 ? -3.308 4.026 13.879 1.00 98.69 90 VAL A CA 1
ATOM 686 C C . VAL A 1 90 ? -3.285 4.601 12.466 1.00 98.69 90 VAL A C 1
ATOM 688 O O . VAL A 1 90 ? -2.820 5.724 12.264 1.00 98.69 90 VAL A O 1
ATOM 691 N N . GLY A 1 91 ? -3.809 3.849 11.501 1.00 98.81 91 GLY A N 1
ATOM 692 C CA . GLY A 1 91 ? -3.969 4.316 10.130 1.00 98.81 91 GLY A CA 1
ATOM 693 C C . GLY A 1 91 ? -5.151 5.274 9.992 1.00 98.81 91 GLY A C 1
ATOM 694 O O . GLY A 1 91 ? -6.134 5.192 10.733 1.00 98.81 91 GLY A O 1
ATOM 695 N N . VAL A 1 92 ? -5.107 6.168 9.005 1.00 98.88 92 VAL A N 1
ATOM 696 C CA . VAL A 1 92 ? -6.223 7.090 8.707 1.00 98.88 92 VAL A CA 1
ATOM 697 C C . VAL A 1 92 ? -7.534 6.323 8.473 1.00 98.88 92 VAL A C 1
ATOM 699 O O . VAL A 1 92 ? -8.601 6.720 8.951 1.00 98.88 92 VAL A O 1
ATOM 702 N N . ALA A 1 93 ? -7.440 5.194 7.776 1.00 98.81 93 ALA A N 1
ATOM 703 C CA . ALA A 1 93 ? -8.516 4.283 7.428 1.00 98.81 93 ALA A CA 1
ATOM 704 C C . ALA A 1 93 ? -8.297 2.911 8.093 1.00 98.81 93 ALA A C 1
ATOM 706 O O . ALA A 1 93 ? -8.271 1.880 7.428 1.00 98.81 93 ALA A O 1
ATOM 707 N N . PHE A 1 94 ? -8.156 2.880 9.418 1.00 98.81 94 PHE A N 1
ATOM 708 C CA . PHE A 1 94 ? -7.804 1.688 10.209 1.00 98.81 94 PHE A CA 1
ATOM 709 C C . PHE A 1 94 ? -8.755 0.469 10.124 1.00 98.81 94 PHE A C 1
ATOM 711 O O . PHE A 1 94 ? -8.461 -0.563 10.726 1.00 98.81 94 PHE A O 1
ATOM 718 N N . ASN A 1 95 ? -9.897 0.561 9.429 1.00 98.81 95 ASN A N 1
ATOM 719 C CA . ASN A 1 95 ? -10.785 -0.574 9.113 1.00 98.81 95 ASN A CA 1
ATOM 720 C C . ASN A 1 95 ? -10.880 -0.874 7.599 1.00 98.81 95 ASN A C 1
ATOM 722 O O . ASN A 1 95 ? -11.722 -1.675 7.187 1.00 98.81 95 ASN A O 1
ATOM 726 N N . SER A 1 96 ? -10.067 -0.220 6.769 1.00 98.88 96 SER A N 1
ATOM 727 C CA . SER A 1 96 ? -9.902 -0.586 5.356 1.00 98.88 96 SER A CA 1
ATOM 728 C C . SER A 1 96 ? -9.107 -1.880 5.199 1.00 98.88 96 SER A C 1
ATOM 730 O O . SER A 1 96 ? -8.465 -2.364 6.133 1.00 98.88 96 SER A O 1
ATOM 732 N N . ARG A 1 97 ? -9.173 -2.447 3.996 1.00 98.94 97 ARG A N 1
ATOM 733 C CA . ARG A 1 97 ? -8.304 -3.533 3.552 1.00 98.94 97 ARG A CA 1
ATOM 734 C C . ARG A 1 97 ? -7.061 -2.932 2.909 1.00 98.94 97 ARG A C 1
ATOM 736 O O . ARG A 1 97 ? -7.183 -1.956 2.171 1.00 98.94 97 ARG A O 1
ATOM 743 N N . ILE A 1 98 ? -5.894 -3.503 3.192 1.00 98.94 98 ILE A N 1
ATOM 744 C CA . ILE A 1 98 ? -4.610 -3.008 2.685 1.00 98.94 98 ILE A CA 1
ATOM 745 C C . ILE A 1 98 ? -3.837 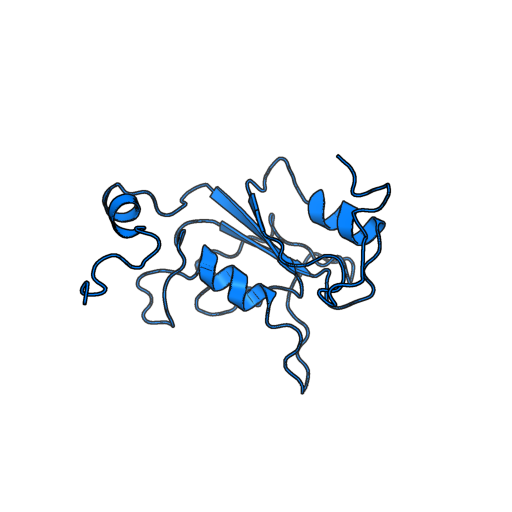-4.130 2.008 1.00 98.94 98 ILE A C 1
ATOM 747 O O . ILE A 1 98 ? -3.622 -5.183 2.599 1.00 98.94 98 ILE A O 1
ATOM 751 N N . GLY A 1 99 ? -3.430 -3.918 0.768 1.00 98.88 99 GLY A N 1
ATOM 752 C CA . GLY A 1 99 ? -2.482 -4.779 0.075 1.00 98.88 99 GLY A CA 1
ATOM 753 C C . GLY A 1 99 ? -1.180 -4.057 -0.233 1.00 98.88 99 GLY A C 1
ATOM 754 O O . GLY A 1 99 ? -1.018 -2.871 0.068 1.00 98.88 99 GLY A O 1
ATOM 755 N N . GLY A 1 100 ? -0.262 -4.778 -0.860 1.00 98.81 100 GLY A N 1
ATOM 756 C CA . GLY A 1 100 ? 0.982 -4.214 -1.361 1.00 98.81 100 GLY A CA 1
ATOM 757 C C . GLY A 1 100 ? 1.412 -4.887 -2.650 1.00 98.81 100 GLY A C 1
ATOM 758 O O . GLY A 1 100 ? 1.228 -6.090 -2.831 1.00 98.81 100 GLY A O 1
ATOM 759 N N . VAL A 1 101 ? 1.991 -4.094 -3.540 1.00 98.81 101 VAL A N 1
ATOM 760 C CA . VAL A 1 101 ? 2.626 -4.567 -4.760 1.00 98.81 101 VAL A CA 1
ATOM 761 C C . VAL A 1 101 ? 4.117 -4.336 -4.638 1.00 98.81 101 VAL A C 1
ATOM 763 O O . VAL A 1 101 ? 4.549 -3.183 -4.636 1.00 98.81 101 VAL A O 1
ATOM 766 N N . ARG A 1 102 ? 4.892 -5.419 -4.545 1.00 98.75 102 ARG A N 1
ATOM 767 C CA . ARG A 1 102 ? 6.357 -5.354 -4.560 1.00 98.75 102 ARG A CA 1
ATOM 768 C C . ARG A 1 102 ? 6.816 -5.200 -6.009 1.00 98.75 102 ARG A C 1
ATOM 770 O O . ARG A 1 102 ? 6.647 -6.104 -6.826 1.00 98.75 102 ARG A O 1
ATOM 777 N N . MET A 1 103 ? 7.265 -3.997 -6.353 1.00 98.44 103 MET A N 1
ATOM 778 C CA . MET A 1 103 ? 7.674 -3.620 -7.710 1.00 98.44 103 MET A CA 1
ATOM 779 C C . MET A 1 103 ? 8.933 -2.743 -7.766 1.00 98.44 103 MET A C 1
ATOM 781 O O . MET A 1 103 ? 9.560 -2.683 -8.827 1.00 98.44 103 MET A O 1
ATOM 785 N N . LEU A 1 104 ? 9.340 -2.122 -6.649 1.00 97.69 104 LEU A N 1
A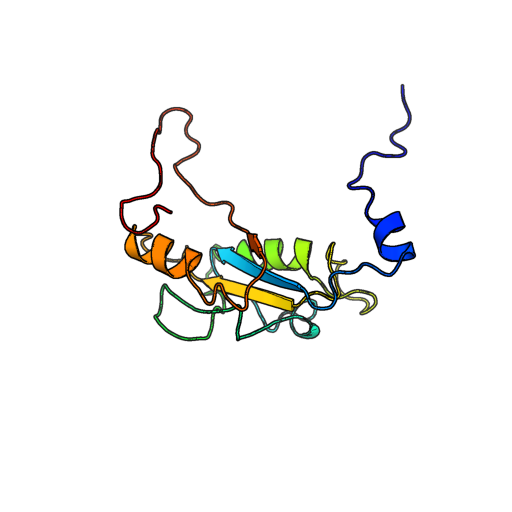TOM 786 C CA . LEU A 1 104 ? 10.531 -1.262 -6.565 1.00 97.69 104 LEU A CA 1
ATOM 787 C C . LEU A 1 104 ? 11.824 -1.984 -6.139 1.00 97.69 104 LEU A C 1
ATOM 789 O O . LEU A 1 104 ? 12.900 -1.420 -6.330 1.00 97.69 104 LEU A O 1
ATOM 793 N N . ASP A 1 105 ? 11.766 -3.221 -5.631 1.00 96.06 105 ASP A N 1
ATOM 794 C CA . ASP A 1 105 ? 12.963 -3.998 -5.240 1.00 96.06 105 ASP A CA 1
ATOM 795 C C . ASP A 1 105 ? 13.568 -4.747 -6.442 1.00 96.06 105 ASP A C 1
ATOM 797 O O . ASP A 1 105 ? 13.789 -5.959 -6.434 1.00 96.06 105 ASP A O 1
ATOM 801 N N . GLY A 1 106 ? 13.776 -4.022 -7.539 1.00 94.31 106 GLY A N 1
ATOM 802 C CA . GLY A 1 106 ? 14.250 -4.576 -8.799 1.00 94.31 106 GLY A CA 1
ATOM 803 C C . GLY A 1 106 ? 14.275 -3.547 -9.923 1.00 94.31 106 GLY A C 1
ATOM 804 O O . GLY A 1 106 ? 14.035 -2.357 -9.727 1.00 94.31 106 GLY A 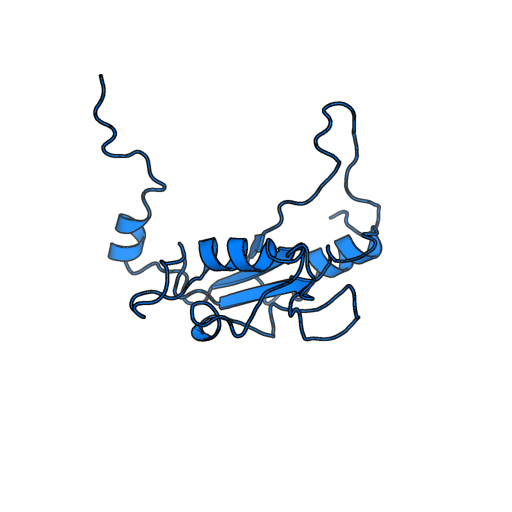O 1
ATOM 805 N N . HIS A 1 107 ? 14.583 -3.998 -11.141 1.00 93.88 107 HIS A N 1
ATOM 806 C CA . HIS A 1 107 ? 14.583 -3.103 -12.295 1.00 93.88 107 HIS A CA 1
ATOM 807 C C . HIS A 1 107 ? 13.148 -2.731 -12.691 1.00 93.88 107 HIS A C 1
ATOM 809 O O . HIS A 1 107 ? 12.425 -3.533 -13.286 1.00 93.88 107 HIS A O 1
ATOM 815 N N . VAL A 1 108 ? 12.767 -1.480 -12.451 1.00 94.69 108 VAL A N 1
ATOM 816 C CA . VAL A 1 108 ? 11.462 -0.943 -12.852 1.00 94.69 108 VAL A CA 1
ATOM 817 C C . VAL A 1 108 ? 11.460 -0.677 -14.360 1.00 94.69 108 VAL A C 1
ATOM 819 O O . VAL A 1 108 ? 12.346 -0.018 -14.899 1.00 94.69 108 VAL A O 1
ATOM 822 N N . THR A 1 109 ? 10.504 -1.264 -15.075 1.00 95.62 109 THR A N 1
ATOM 823 C CA . THR A 1 109 ? 10.302 -1.071 -16.521 1.00 95.62 109 THR A CA 1
ATOM 824 C C . THR A 1 109 ? 8.871 -0.611 -16.779 1.00 95.62 109 THR A C 1
ATOM 826 O O . THR A 1 109 ? 8.002 -0.841 -15.944 1.00 95.62 109 THR A O 1
ATOM 829 N N . ASP A 1 110 ? 8.584 -0.085 -17.973 1.00 94.56 110 ASP A N 1
ATOM 830 C CA . ASP A 1 110 ? 7.213 0.261 -18.401 1.00 94.56 110 ASP A CA 1
ATOM 831 C C . ASP A 1 110 ? 6.222 -0.909 -18.220 1.00 94.56 110 ASP A C 1
ATOM 833 O O . ASP A 1 110 ? 5.077 -0.719 -17.824 1.00 94.56 110 ASP A O 1
ATOM 837 N N . LYS A 1 111 ? 6.668 -2.158 -18.437 1.00 94.81 111 LYS A N 1
ATOM 838 C CA . LYS A 1 111 ? 5.843 -3.354 -18.195 1.00 94.81 111 LYS A CA 1
ATOM 839 C C . LYS A 1 111 ? 5.537 -3.546 -16.706 1.00 94.81 111 LYS A C 1
ATOM 841 O O . LYS A 1 111 ? 4.415 -3.916 -16.377 1.00 94.81 111 LYS A O 1
ATOM 846 N N . VAL A 1 112 ? 6.530 -3.340 -15.838 1.00 97.12 112 VAL A N 1
ATOM 847 C CA . VAL A 1 112 ? 6.375 -3.456 -14.379 1.00 97.12 112 VAL A CA 1
ATOM 848 C C . VAL A 1 112 ? 5.390 -2.398 -13.891 1.00 97.12 112 VAL A C 1
ATOM 850 O O . VAL A 1 112 ? 4.398 -2.755 -13.269 1.00 97.12 112 VAL A O 1
ATOM 853 N N . GLU A 1 113 ? 5.586 -1.131 -14.269 1.00 97.50 113 GLU A N 1
ATOM 854 C CA . GLU A 1 113 ? 4.667 -0.038 -13.925 1.00 97.50 113 GLU A CA 1
ATOM 855 C C . GLU A 1 113 ? 3.235 -0.330 -14.388 1.00 97.50 113 GLU A C 1
ATOM 857 O O . GLU A 1 113 ? 2.296 -0.251 -13.597 1.00 97.50 113 GLU A O 1
ATOM 862 N N . ALA A 1 114 ? 3.060 -0.727 -15.653 1.00 97.12 114 ALA A N 1
ATOM 863 C CA . ALA A 1 114 ? 1.748 -1.037 -16.210 1.00 97.12 114 ALA A CA 1
ATOM 864 C C . ALA A 1 114 ? 1.066 -2.207 -15.488 1.00 97.12 114 ALA A C 1
ATOM 866 O O . ALA A 1 114 ? -0.132 -2.145 -15.206 1.00 97.12 114 ALA A O 1
ATOM 867 N N . ALA A 1 115 ? 1.810 -3.271 -15.172 1.00 97.31 115 ALA A N 1
ATOM 868 C CA . ALA A 1 115 ? 1.280 -4.418 -14.442 1.00 97.31 115 ALA A CA 1
ATOM 869 C C . ALA A 1 115 ? 0.870 -4.036 -13.011 1.00 97.31 115 ALA A C 1
ATOM 871 O O . ALA A 1 115 ? -0.219 -4.402 -12.574 1.00 97.31 115 ALA A O 1
ATOM 872 N N . SER A 1 116 ? 1.685 -3.240 -12.313 1.00 97.75 116 SER A N 1
ATOM 873 C CA . SER A 1 116 ? 1.374 -2.740 -10.969 1.00 97.75 116 SER A CA 1
ATOM 874 C C . SER A 1 116 ? 0.134 -1.839 -10.955 1.00 97.75 116 SER A C 1
ATOM 876 O O . SER A 1 116 ? -0.766 -2.046 -10.143 1.00 97.75 116 SER A O 1
ATOM 878 N N . LEU A 1 117 ? 0.041 -0.880 -11.884 1.00 98.00 117 LEU A N 1
ATOM 879 C CA . LEU A 1 117 ? -1.092 0.051 -11.997 1.00 98.00 117 LEU A CA 1
ATOM 880 C C . LEU A 1 117 ? -2.405 -0.630 -12.418 1.00 98.00 117 LEU A C 1
ATOM 882 O O . LEU A 1 117 ? -3.482 -0.082 -12.196 1.00 98.00 117 LEU A O 1
ATOM 886 N N . SER A 1 118 ? -2.328 -1.811 -13.037 1.00 97.38 118 SER A N 1
ATOM 887 C CA . SER A 1 118 ? -3.487 -2.571 -13.522 1.00 97.38 118 SER A CA 1
ATOM 888 C C . SER A 1 118 ? -3.806 -3.810 -12.686 1.00 97.38 118 SER A C 1
ATOM 890 O O . SER A 1 118 ? -4.614 -4.642 -13.107 1.00 97.38 118 SER A O 1
ATOM 892 N N . LEU A 1 119 ? -3.219 -3.943 -11.492 1.00 98.31 119 LEU A N 1
ATOM 893 C CA . LEU A 1 119 ? -3.514 -5.054 -10.595 1.00 98.31 119 LEU A CA 1
ATOM 894 C C . LEU A 1 119 ? -4.959 -4.973 -10.096 1.00 98.31 119 LEU A C 1
ATOM 896 O O . LEU A 1 119 ? -5.285 -4.097 -9.310 1.00 98.31 119 LEU A O 1
ATOM 900 N N . ASN A 1 120 ? -5.822 -5.906 -10.496 1.00 98.31 120 ASN A N 1
ATOM 901 C CA . ASN A 1 120 ? -7.182 -6.076 -9.959 1.00 98.31 120 ASN A CA 1
ATOM 902 C C . ASN A 1 120 ? -8.036 -4.779 -9.859 1.00 98.31 120 ASN A C 1
ATOM 904 O O . ASN A 1 120 ? -8.641 -4.525 -8.816 1.00 98.31 120 ASN A O 1
ATOM 908 N N . PRO A 1 121 ? -8.200 -3.989 -10.941 1.00 98.12 121 PRO A N 1
ATOM 909 C CA . PRO A 1 121 ? -8.844 -2.665 -10.914 1.00 98.12 121 PRO A CA 1
ATOM 910 C C . PRO A 1 121 ? -10.361 -2.701 -10.698 1.00 98.12 121 PRO A C 1
ATOM 912 O O . PRO A 1 121 ? -11.005 -1.664 -10.596 1.00 98.12 121 PRO A O 1
ATOM 915 N N . GLN A 1 122 ? -10.963 -3.892 -10.696 1.00 98.44 122 GLN A N 1
ATOM 916 C CA . GLN A 1 122 ? -12.372 -4.087 -10.334 1.00 98.44 122 GLN A CA 1
ATOM 917 C C . GLN A 1 122 ? -12.556 -4.388 -8.838 1.00 98.44 122 GLN A C 1
ATOM 919 O O . GLN A 1 122 ? -13.689 -4.530 -8.385 1.00 98.44 122 GLN A O 1
ATOM 924 N N . TYR A 1 123 ? -11.457 -4.546 -8.099 1.00 98.75 123 TYR A N 1
ATOM 925 C CA . TYR A 1 123 ? -11.440 -4.902 -6.683 1.00 98.75 123 TYR A CA 1
ATOM 926 C C . TYR A 1 123 ? -10.727 -3.848 -5.832 1.00 98.75 123 TYR A C 1
ATOM 928 O O . TYR A 1 123 ? -11.217 -3.504 -4.762 1.00 98.75 123 TYR A O 1
ATOM 936 N N . ILE A 1 124 ? -9.579 -3.347 -6.298 1.00 98.88 124 ILE A N 1
ATOM 937 C CA . ILE A 1 124 ? -8.810 -2.307 -5.613 1.00 98.88 124 ILE A CA 1
ATOM 938 C C . ILE A 1 124 ? -9.431 -0.947 -5.928 1.00 98.88 124 ILE A C 1
ATOM 940 O O . ILE A 1 124 ? -9.563 -0.576 -7.094 1.00 98.88 124 ILE A O 1
ATOM 944 N N . ASP A 1 125 ? -9.787 -0.197 -4.886 1.00 98.88 125 ASP A N 1
ATOM 945 C CA . ASP A 1 125 ? -10.417 1.116 -5.031 1.00 98.88 125 ASP A CA 1
ATOM 946 C C . ASP A 1 125 ? -9.380 2.236 -5.184 1.00 98.88 125 ASP A C 1
ATOM 948 O O . ASP A 1 125 ? -9.610 3.219 -5.891 1.00 98.88 125 ASP A O 1
ATOM 952 N N . ILE A 1 126 ? -8.251 2.121 -4.474 1.00 98.94 126 ILE A N 1
ATOM 953 C CA . ILE A 1 126 ? -7.228 3.168 -4.376 1.00 98.94 126 ILE A CA 1
ATOM 954 C C . ILE A 1 126 ? -5.834 2.552 -4.504 1.00 98.94 126 ILE A C 1
ATOM 956 O O . ILE A 1 126 ? -5.483 1.620 -3.781 1.00 98.94 126 ILE A O 1
ATOM 960 N N . TYR A 1 127 ? -5.018 3.147 -5.371 1.00 98.81 127 TYR A N 1
ATOM 961 C CA . TYR A 1 127 ? -3.597 2.849 -5.524 1.00 98.81 127 TYR A CA 1
ATOM 962 C C . TYR A 1 127 ? -2.796 4.018 -4.956 1.00 98.81 127 TYR A C 1
ATOM 964 O O . TYR A 1 127 ? -3.045 5.170 -5.316 1.00 98.81 127 TYR A O 1
ATOM 972 N N . SER A 1 128 ? -1.853 3.732 -4.062 1.00 98.81 128 SER A N 1
ATOM 973 C CA . SER A 1 128 ? -0.940 4.725 -3.496 1.00 98.81 128 SER A CA 1
ATOM 974 C C . SER A 1 128 ? 0.474 4.460 -3.991 1.00 98.81 128 SER A C 1
ATOM 976 O O . SER A 1 128 ? 0.976 3.346 -3.860 1.00 98.81 128 SER A O 1
ATOM 978 N N . SER A 1 129 ? 1.112 5.486 -4.545 1.00 97.94 129 SER A N 1
ATOM 979 C CA . SER A 1 129 ? 2.447 5.405 -5.137 1.00 97.94 129 SER A CA 1
ATOM 980 C C . SER A 1 129 ? 3.214 6.700 -4.898 1.00 97.94 129 SER A C 1
ATOM 982 O O . SER A 1 129 ? 2.693 7.784 -5.172 1.00 97.94 129 SER A O 1
ATOM 984 N N . SER A 1 130 ? 4.462 6.588 -4.457 1.00 95.81 130 SER A N 1
ATOM 985 C CA . SER A 1 130 ? 5.398 7.712 -4.318 1.00 95.81 130 SER A CA 1
ATOM 986 C C . SER A 1 130 ? 6.727 7.419 -5.016 1.00 95.81 130 SER A C 1
ATOM 988 O O . SER A 1 130 ? 7.800 7.698 -4.489 1.00 95.81 130 SER A O 1
ATOM 990 N N . TRP A 1 131 ? 6.638 6.836 -6.206 1.00 96.50 131 TRP A N 1
ATOM 991 C CA . TRP A 1 131 ? 7.741 6.656 -7.142 1.00 96.50 131 TRP A CA 1
ATOM 992 C C . TRP A 1 131 ? 7.521 7.532 -8.378 1.00 96.50 131 TRP A C 1
ATOM 994 O O . TRP A 1 131 ? 6.440 8.082 -8.600 1.00 96.50 131 TRP A O 1
ATOM 1004 N N . GLY A 1 132 ? 8.568 7.686 -9.178 1.00 95.88 132 GLY A N 1
ATOM 1005 C CA . GLY A 1 132 ? 8.556 8.519 -10.370 1.00 95.88 132 GLY A CA 1
ATOM 1006 C C . GLY A 1 132 ? 9.975 8.794 -10.862 1.00 95.88 132 GLY A C 1
ATOM 1007 O O . GLY A 1 132 ? 10.915 8.118 -10.437 1.00 95.88 132 GLY A O 1
ATOM 1008 N N . PRO A 1 133 ? 10.145 9.784 -11.752 1.00 95.94 133 PRO A N 1
ATOM 1009 C CA . PRO A 1 133 ? 11.463 10.228 -12.185 1.00 95.94 133 PRO A CA 1
ATOM 1010 C C . PRO A 1 133 ? 12.336 10.685 -11.012 1.00 95.94 133 PRO A C 1
ATOM 1012 O O . PRO A 1 133 ? 11.838 11.059 -9.954 1.00 95.94 133 PRO A O 1
ATOM 1015 N N . ASN A 1 134 ? 13.650 10.732 -11.228 1.00 94.81 134 ASN A N 1
ATOM 1016 C CA . ASN A 1 134 ? 14.583 11.217 -10.214 1.00 94.81 134 ASN A CA 1
ATOM 1017 C C . ASN A 1 134 ? 14.301 12.678 -9.817 1.00 94.81 134 ASN A C 1
ATOM 1019 O O . ASN A 1 134 ? 14.281 13.570 -10.669 1.00 94.81 134 ASN A O 1
ATOM 1023 N N . ASP A 1 135 ? 14.227 12.941 -8.512 1.00 96.31 135 ASP A N 1
ATOM 1024 C CA . ASP A 1 135 ? 14.039 14.278 -7.925 1.00 96.31 135 ASP A CA 1
ATOM 1025 C C . ASP A 1 135 ? 15.337 15.117 -7.903 1.00 96.31 135 ASP A C 1
ATOM 1027 O O . ASP A 1 135 ? 15.708 15.737 -6.905 1.00 96.31 135 ASP A O 1
ATOM 1031 N N . ASP A 1 136 ? 16.076 15.149 -9.012 1.00 97.50 136 ASP A N 1
ATOM 1032 C CA . ASP A 1 136 ? 17.368 15.842 -9.119 1.00 97.50 136 ASP A CA 1
ATOM 1033 C C . ASP A 1 136 ? 17.264 17.288 -9.641 1.00 97.50 136 ASP A C 1
ATOM 1035 O O . ASP A 1 136 ? 18.271 17.994 -9.780 1.00 97.50 136 ASP A O 1
ATOM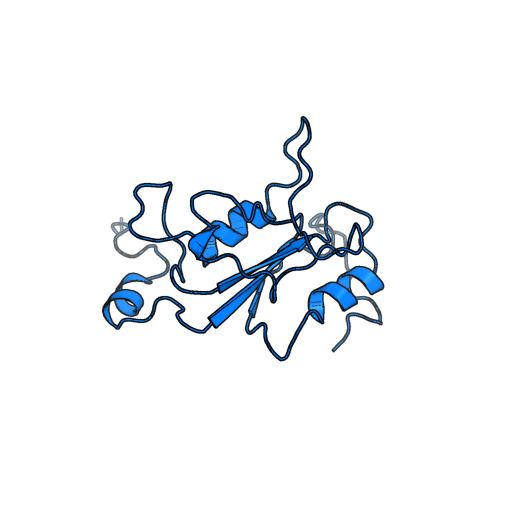 1039 N N . GLY A 1 137 ? 16.041 17.731 -9.949 1.00 97.00 137 GLY A N 1
ATOM 1040 C CA . GLY A 1 137 ? 15.747 19.040 -10.531 1.00 97.00 137 GLY A CA 1
ATOM 1041 C C . GLY A 1 137 ? 16.210 19.201 -11.985 1.00 97.00 137 GLY A C 1
ATOM 1042 O O . GLY A 1 137 ? 16.298 20.331 -12.470 1.00 97.00 137 GLY A O 1
ATOM 1043 N N . LYS A 1 138 ? 16.547 18.103 -12.672 1.00 96.50 138 LYS A N 1
ATOM 1044 C CA . LYS A 1 138 ? 17.058 18.088 -14.056 1.00 96.50 138 LYS A CA 1
ATOM 1045 C C . LYS A 1 138 ? 16.332 17.085 -14.946 1.00 96.50 138 LYS A C 1
ATOM 1047 O O . LYS A 1 138 ? 16.347 17.244 -16.166 1.00 96.50 138 LYS A O 1
ATOM 1052 N N . THR A 1 139 ? 15.723 16.069 -14.351 1.00 95.31 139 THR A N 1
ATOM 1053 C CA . THR A 1 139 ? 15.041 14.992 -15.061 1.00 95.31 139 THR A CA 1
ATOM 1054 C C . THR A 1 139 ? 13.631 15.415 -15.477 1.00 95.31 139 THR A C 1
ATOM 1056 O O . THR A 1 139 ? 12.879 15.991 -14.693 1.00 95.31 139 THR A O 1
ATOM 1059 N N . VAL A 1 140 ? 13.269 15.127 -16.729 1.00 95.25 140 VAL A N 1
ATOM 1060 C CA . VAL A 1 140 ? 11.899 15.241 -17.247 1.00 95.25 140 VAL A CA 1
ATOM 1061 C C . VAL A 1 140 ? 11.564 13.923 -17.926 1.00 95.25 140 VAL A C 1
ATOM 1063 O O . VAL A 1 140 ? 12.067 13.627 -19.008 1.00 95.25 140 VAL A O 1
ATOM 1066 N N . GLU A 1 141 ? 10.719 13.138 -17.275 1.00 92.75 141 GLU A N 1
ATOM 1067 C CA . GLU A 1 141 ? 10.283 11.817 -17.715 1.00 92.75 141 GLU A CA 1
ATOM 1068 C C . GLU A 1 141 ? 8.826 11.606 -17.276 1.00 92.75 141 GLU A C 1
ATOM 1070 O O . GLU A 1 141 ? 8.276 12.384 -16.495 1.00 92.75 141 GLU A O 1
ATOM 1075 N N . GLY A 1 142 ? 8.169 10.597 -17.833 1.00 92.62 142 GLY A N 1
ATOM 1076 C CA . GLY A 1 142 ? 6.818 10.195 -17.469 1.00 92.62 142 GLY A CA 1
ATOM 1077 C C . GLY A 1 142 ? 6.586 8.739 -17.864 1.00 92.62 142 GLY A C 1
ATOM 1078 O O . GLY A 1 142 ? 7.514 8.100 -18.363 1.00 92.62 142 GLY A O 1
ATOM 1079 N N . PRO A 1 143 ? 5.356 8.225 -17.706 1.00 92.25 143 PRO A N 1
ATOM 1080 C CA . PRO A 1 143 ? 5.072 6.824 -17.971 1.00 92.25 143 PRO A CA 1
ATOM 1081 C C . PRO A 1 143 ? 5.389 6.448 -19.422 1.00 92.25 143 PRO A C 1
ATOM 1083 O O . PRO A 1 143 ? 5.156 7.221 -20.377 1.00 92.25 143 PRO A O 1
ATOM 1086 N N . GLY A 1 144 ? 5.890 5.223 -19.573 1.00 92.19 144 GLY A N 1
ATOM 1087 C CA . GLY A 1 144 ? 6.084 4.583 -20.865 1.00 92.19 144 GLY A CA 1
ATOM 1088 C C . GLY A 1 144 ? 4.758 4.315 -21.583 1.00 92.19 144 GLY A C 1
ATOM 1089 O O . GLY A 1 144 ? 3.698 4.830 -21.229 1.00 92.19 144 GLY A O 1
ATOM 1090 N N . THR A 1 145 ? 4.806 3.581 -22.688 1.00 94.38 145 THR A N 1
ATOM 1091 C CA . THR A 1 145 ? 3.616 3.360 -23.522 1.00 94.38 145 THR A CA 1
ATOM 1092 C C . THR A 1 145 ? 2.593 2.423 -22.894 1.00 94.38 145 THR A C 1
ATOM 1094 O O . THR A 1 145 ? 1.405 2.594 -23.153 1.00 94.38 145 THR A O 1
ATOM 1097 N N . LEU A 1 146 ? 3.032 1.443 -22.104 1.00 92.19 146 LEU A N 1
ATOM 1098 C CA . LEU A 1 146 ? 2.158 0.445 -21.491 1.00 92.19 146 LEU A CA 1
ATOM 1099 C C . LEU A 1 146 ? 1.453 0.998 -20.251 1.00 92.19 146 LEU A C 1
ATOM 1101 O O . LEU A 1 146 ? 0.315 0.623 -19.989 1.00 92.19 146 LEU A O 1
ATOM 1105 N N . ALA A 1 147 ? 2.104 1.903 -19.520 1.00 89.12 147 ALA A N 1
ATOM 1106 C CA . ALA A 1 147 ? 1.554 2.536 -18.323 1.00 89.12 147 ALA A CA 1
ATOM 1107 C C . ALA A 1 147 ? 0.663 3.768 -18.611 1.00 89.12 147 ALA A C 1
ATOM 1109 O O . ALA A 1 147 ? 0.234 4.458 -17.685 1.00 89.12 147 ALA A O 1
ATOM 1110 N N . ARG A 1 148 ? 0.374 4.082 -19.883 1.00 82.81 148 ARG A N 1
ATOM 1111 C CA . ARG A 1 148 ? -0.529 5.186 -20.261 1.00 82.81 148 ARG A CA 1
ATOM 1112 C C . ARG A 1 148 ? -1.994 4.744 -20.241 1.00 82.81 148 ARG A C 1
ATOM 1114 O O . ARG A 1 148 ? -2.328 3.702 -20.798 1.00 82.81 148 ARG A O 1
ATOM 1121 N N . ALA A 1 149 ? -2.843 5.578 -19.638 1.00 65.44 149 ALA A N 1
ATOM 1122 C CA . ALA A 1 149 ? -4.302 5.445 -19.625 1.00 65.44 149 ALA A CA 1
ATOM 1123 C C . ALA A 1 149 ? -4.960 5.920 -20.931 1.00 65.44 149 ALA A C 1
ATOM 1125 O O . ALA A 1 149 ? -4.425 6.869 -21.557 1.00 65.44 149 ALA A O 1
#

Sequence (149 aa):
MRSGQNLDINVVPAWNKGFSGTGVVVTILDDGIEHNHSDLAKNYDPNASWDINDEDPDPFPRYDIHDENKHGTRCAGEVSAAANNEICGVGVAFNSRIGGVRMLDGHVTDKVEAASLSLNPQYIDIYSSSWGPNDDGKTVEGPGTLARA

Foldseek 3Di:
DDPPPPPDPPLVVCVVVVQQAAPAEEEEEAQFAQCVPPQRVVQEDLLNEPELAVGGSHRHHDDDPVRPSCPRNVVQQQAAGAPPPPDDDGHSNNNHHYYYYRQHPDDHDLVSLLCNVPRPPVRHPYYDYDDDDDPPVPDDDDHDPSNDD

pLDDT: mean 95.55, std 8.5, range [46.72, 98.94]

Secondary structure (DSSP, 8-state):
----TT-S---HHHHHTT-S-TT-EEEEEES---TT-TTTTTTB-GGG-EETTTTBS--PPPP-TT--TTHHHHHHHHHHPPSSSSSS---TTTTSEEEEEE-SSS---HHHHHHHHTSSTTT--EEE----S--SSS------STT--

Organism: Myxobolus squamalis (NCBI:txid59785)